Protein AF-A0A444X114-F1 (afdb_monomer)

Organism: Arachis hypogaea (NCBI:txid3818)

Mean predicted aligned error: 3.73 Å

Foldseek 3Di:
DDQQDQDLVNLQVVLVVQQVVQDWDWDDTPPDIWTHGNSDTPVNSPD

pLDDT: mean 90.62, std 10.31, range [48.59, 98.12]

Secondary structure (DSSP, 8-state):
----PPPHHHHHHHHHHHHHTT--EEEE-SS-EEEEETTEETTTT--

Structure (mmCIF, N/CA/C/O backbone):
data_AF-A0A444X114-F1
#
_entry.id   AF-A0A444X114-F1
#
loop_
_atom_site.group_PDB
_atom_site.id
_atom_site.type_symbol
_atom_site.label_atom_id
_atom_site.label_alt_id
_atom_site.label_comp_id
_atom_site.label_asym_id
_atom_site.label_entity_id
_atom_site.label_seq_id
_atom_site.pdbx_PDB_ins_code
_atom_site.Cartn_x
_atom_site.Cartn_y
_atom_site.Cartn_z
_atom_site.occupancy
_atom_site.B_iso_or_equiv
_ato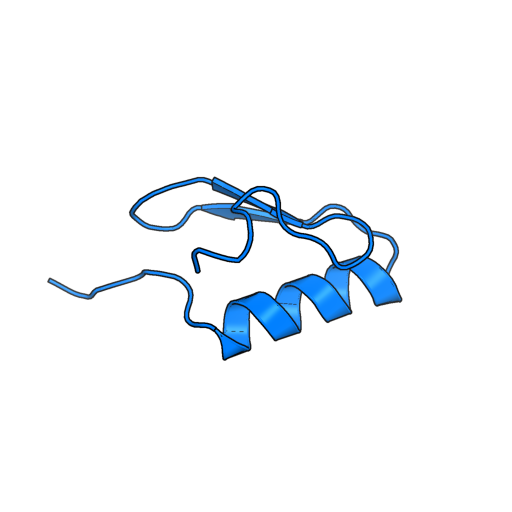m_site.auth_seq_id
_atom_site.auth_comp_id
_atom_site.auth_asym_id
_atom_site.auth_atom_id
_atom_site.pdbx_PDB_model_num
ATOM 1 N N . MET A 1 1 ? 20.416 -13.030 -6.229 1.00 48.59 1 MET A N 1
ATOM 2 C CA . MET A 1 1 ? 19.825 -11.839 -5.570 1.00 48.59 1 MET A CA 1
ATOM 3 C C . MET A 1 1 ? 18.306 -11.973 -5.591 1.00 48.59 1 MET A C 1
ATOM 5 O O . MET A 1 1 ? 17.766 -12.092 -6.678 1.00 48.59 1 MET A O 1
ATOM 9 N N . LYS A 1 2 ? 17.614 -11.996 -4.441 1.00 61.19 2 LYS A N 1
ATOM 10 C CA . LYS A 1 2 ? 16.138 -11.997 -4.414 1.00 61.19 2 LYS A CA 1
ATOM 11 C C . LYS A 1 2 ? 15.635 -10.550 -4.528 1.00 61.19 2 LYS A C 1
ATOM 13 O O . LYS A 1 2 ? 16.062 -9.699 -3.746 1.00 61.19 2 LYS A O 1
ATOM 18 N N . ASN A 1 3 ? 14.782 -10.258 -5.508 1.00 62.19 3 ASN A N 1
ATOM 19 C CA . ASN A 1 3 ? 14.114 -8.961 -5.638 1.00 62.19 3 ASN A CA 1
ATOM 20 C C . ASN A 1 3 ? 13.009 -8.861 -4.579 1.00 62.19 3 ASN A C 1
ATOM 22 O O . ASN A 1 3 ? 11.863 -9.197 -4.837 1.00 62.19 3 ASN A O 1
ATOM 26 N N . LEU A 1 4 ? 13.375 -8.427 -3.371 1.00 76.31 4 LEU A N 1
ATOM 27 C CA . LEU A 1 4 ? 12.471 -8.224 -2.229 1.00 76.31 4 LEU A CA 1
ATOM 28 C C . LEU A 1 4 ? 11.684 -6.902 -2.323 1.00 76.31 4 LEU A C 1
ATOM 30 O O . LEU A 1 4 ? 11.448 -6.254 -1.307 1.00 76.31 4 LEU A O 1
ATOM 34 N N . ARG A 1 5 ? 11.360 -6.448 -3.537 1.00 87.50 5 ARG A N 1
ATOM 35 C CA . ARG A 1 5 ? 10.483 -5.287 -3.718 1.00 87.50 5 ARG A CA 1
ATOM 36 C C . ARG A 1 5 ? 9.058 -5.721 -3.397 1.00 87.50 5 ARG A C 1
ATOM 38 O O . ARG A 1 5 ? 8.681 -6.854 -3.705 1.00 87.50 5 ARG A O 1
ATOM 45 N N . VAL A 1 6 ? 8.287 -4.842 -2.772 1.00 90.12 6 VAL A N 1
ATOM 46 C CA . VAL A 1 6 ? 6.861 -5.095 -2.572 1.00 90.12 6 VAL A CA 1
ATOM 47 C C . VAL A 1 6 ? 6.204 -5.256 -3.952 1.00 90.12 6 VAL A C 1
ATOM 49 O O . VAL A 1 6 ? 6.495 -4.514 -4.883 1.00 90.12 6 VAL A O 1
ATOM 52 N N . CYS A 1 7 ? 5.371 -6.281 -4.133 1.00 91.44 7 CYS A N 1
ATOM 53 C CA . CYS A 1 7 ? 4.569 -6.408 -5.351 1.00 91.44 7 CYS A CA 1
ATOM 54 C C . CYS A 1 7 ? 3.273 -5.595 -5.225 1.00 91.44 7 CYS A C 1
ATOM 56 O O . CYS A 1 7 ? 2.878 -5.212 -4.121 1.00 91.44 7 CYS A O 1
ATOM 58 N N . ALA A 1 8 ? 2.587 -5.372 -6.347 1.00 92.50 8 ALA A N 1
ATOM 59 C CA . ALA A 1 8 ? 1.336 -4.615 -6.384 1.00 92.50 8 ALA A CA 1
ATOM 60 C C . ALA A 1 8 ? 0.256 -5.188 -5.441 1.00 92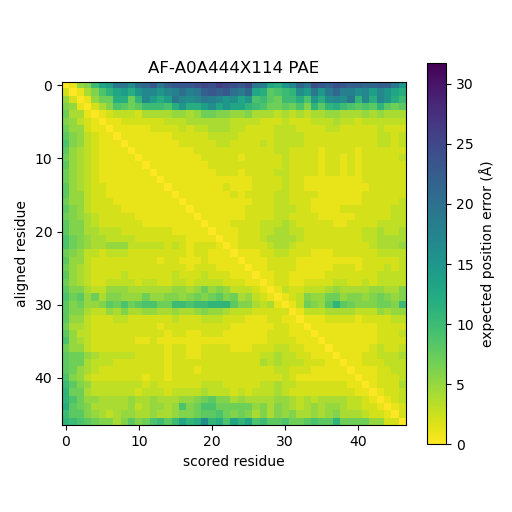.50 8 ALA A C 1
ATOM 62 O O . ALA A 1 8 ? -0.391 -4.428 -4.723 1.00 92.50 8 ALA A O 1
ATOM 63 N N . ASP A 1 9 ? 0.118 -6.516 -5.368 1.00 93.94 9 ASP A N 1
ATOM 64 C CA . ASP A 1 9 ? -0.888 -7.163 -4.515 1.00 93.94 9 ASP A CA 1
ATOM 65 C C . ASP A 1 9 ? -0.586 -6.982 -3.027 1.00 93.94 9 ASP A C 1
ATOM 67 O O . ASP A 1 9 ? -1.465 -6.602 -2.253 1.00 93.94 9 ASP A O 1
ATOM 71 N N . CYS A 1 10 ? 0.674 -7.176 -2.619 1.00 93.56 10 CYS A N 1
ATOM 72 C CA . CYS A 1 10 ? 1.102 -6.907 -1.248 1.00 93.56 10 CYS A CA 1
ATOM 73 C C . CYS A 1 10 ? 0.877 -5.435 -0.894 1.00 93.56 10 CYS A C 1
ATO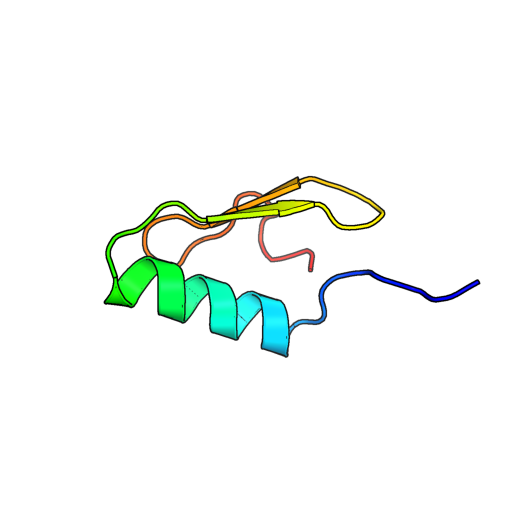M 75 O O . CYS A 1 10 ? 0.329 -5.132 0.164 1.00 93.56 10 CYS A O 1
ATOM 77 N N . HIS A 1 11 ? 1.246 -4.520 -1.793 1.00 95.56 11 HIS A N 1
ATOM 78 C CA . HIS A 1 11 ? 1.044 -3.087 -1.609 1.00 95.56 11 HIS A CA 1
ATOM 79 C C . HIS A 1 11 ? -0.435 -2.742 -1.373 1.00 95.56 11 HIS A C 1
ATOM 81 O O . HIS A 1 11 ? -0.774 -2.003 -0.445 1.00 95.56 11 HIS A O 1
ATOM 87 N N . MET A 1 12 ? -1.327 -3.322 -2.178 1.00 96.00 12 MET A N 1
ATOM 88 C CA . MET A 1 12 ? -2.771 -3.132 -2.066 1.00 96.00 12 MET A CA 1
ATOM 89 C C . MET A 1 12 ? -3.341 -3.749 -0.784 1.00 96.00 12 MET A C 1
ATOM 91 O O . MET A 1 12 ? -4.140 -3.106 -0.102 1.00 96.00 12 MET A O 1
ATOM 95 N N . ALA A 1 13 ? -2.889 -4.945 -0.403 1.00 96.88 13 ALA A N 1
ATOM 96 C CA . ALA A 1 13 ? -3.287 -5.578 0.850 1.00 96.88 13 ALA A CA 1
ATOM 97 C C . ALA A 1 13 ? -2.926 -4.698 2.056 1.00 96.88 13 ALA A C 1
ATOM 99 O O . ALA A 1 13 ? -3.770 -4.444 2.911 1.00 96.88 13 ALA A O 1
ATOM 100 N N . ILE A 1 14 ? -1.706 -4.155 2.099 1.00 96.38 14 ILE A N 1
ATOM 101 C CA . ILE A 1 14 ? -1.261 -3.313 3.217 1.00 96.38 14 ILE A CA 1
ATOM 102 C C . ILE A 1 14 ? -2.043 -1.994 3.272 1.00 96.38 14 ILE A C 1
ATOM 104 O O . ILE A 1 14 ? -2.422 -1.556 4.359 1.00 96.38 14 ILE A O 1
ATOM 108 N N . LYS A 1 15 ? -2.356 -1.383 2.120 1.00 96.75 15 LYS A N 1
ATOM 109 C CA . LYS A 1 15 ? -3.273 -0.233 2.059 1.00 96.75 15 LYS A CA 1
ATOM 110 C C . LYS A 1 15 ? -4.618 -0.568 2.708 1.00 96.75 15 LYS A C 1
ATOM 112 O O . LYS A 1 15 ? -5.071 0.165 3.585 1.00 96.75 15 LYS A O 1
ATOM 117 N N . LEU A 1 16 ? -5.239 -1.682 2.317 1.00 97.62 16 LEU A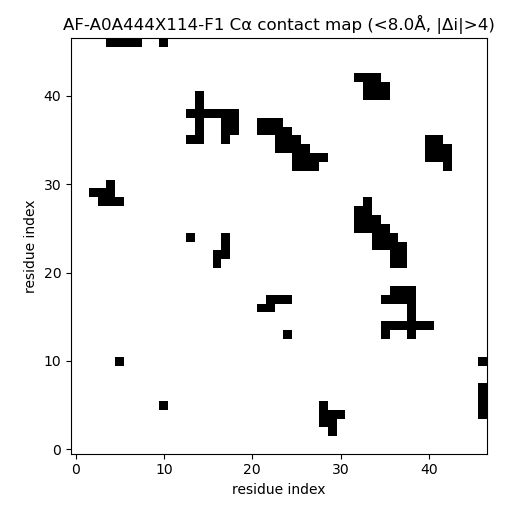 N 1
ATOM 118 C CA . LEU A 1 16 ? -6.522 -2.107 2.883 1.00 97.62 16 LEU A CA 1
ATOM 119 C C . LEU A 1 16 ? -6.424 -2.328 4.395 1.00 97.62 16 LEU A C 1
ATOM 121 O O . LEU A 1 16 ? -7.271 -1.824 5.127 1.00 97.62 16 LEU A O 1
ATOM 125 N N . ILE A 1 17 ? -5.366 -2.987 4.872 1.00 97.44 17 ILE A N 1
ATOM 126 C CA . ILE A 1 17 ? -5.125 -3.193 6.308 1.00 97.44 17 ILE A CA 1
ATOM 127 C C . ILE A 1 17 ? -5.009 -1.842 7.028 1.00 97.44 17 ILE A C 1
ATOM 129 O O . ILE A 1 17 ? -5.685 -1.624 8.031 1.00 97.44 17 ILE A O 1
ATOM 133 N N . SER A 1 18 ? -4.216 -0.905 6.500 1.00 97.88 18 SER A N 1
ATOM 134 C CA . SER A 1 18 ? -4.075 0.437 7.079 1.00 97.88 18 SER A CA 1
ATOM 135 C C . SER A 1 18 ? -5.416 1.175 7.174 1.00 97.88 18 SER A C 1
ATOM 137 O O . SER A 1 18 ? -5.675 1.839 8.175 1.00 97.88 18 SER A O 1
ATOM 139 N N . LYS A 1 19 ? -6.289 1.027 6.168 1.00 97.94 19 LYS A N 1
ATOM 140 C CA . LYS A 1 19 ? -7.628 1.633 6.148 1.00 97.94 19 LYS A CA 1
ATOM 141 C C . LYS A 1 19 ? -8.598 0.973 7.131 1.00 97.94 19 LYS A C 1
ATOM 143 O O . LYS A 1 19 ? -9.326 1.680 7.813 1.00 97.94 19 LYS A O 1
ATOM 148 N N . VAL A 1 20 ? -8.636 -0.359 7.181 1.00 98.12 20 VAL A N 1
ATOM 149 C CA . VAL A 1 20 ? -9.588 -1.117 8.016 1.00 98.12 20 VAL A CA 1
ATOM 150 C C . VAL A 1 20 ? -9.281 -0.949 9.499 1.00 98.12 20 VAL A C 1
ATOM 152 O O . VAL A 1 20 ? -10.198 -0.803 10.300 1.00 98.12 20 VAL A O 1
ATOM 155 N N . TYR A 1 21 ? -8.000 -0.959 9.863 1.00 97.44 21 TYR A N 1
ATOM 156 C CA . TYR A 1 21 ? -7.583 -0.870 11.261 1.00 97.44 21 TYR A CA 1
ATOM 157 C C . TYR A 1 21 ? -7.282 0.558 11.727 1.00 97.44 21 TYR A C 1
ATOM 159 O O . TYR A 1 21 ? -6.926 0.722 12.890 1.00 97.44 21 TYR A O 1
ATOM 167 N N . ASP A 1 22 ? -7.390 1.556 10.842 1.00 96.50 22 ASP A N 1
ATOM 168 C CA . ASP A 1 22 ? -6.959 2.943 11.074 1.00 96.50 22 ASP A CA 1
ATOM 169 C C . ASP A 1 22 ? -5.553 3.017 11.697 1.00 96.50 22 ASP A C 1
ATOM 171 O O . ASP A 1 22 ? -5.301 3.653 12.720 1.00 96.50 22 ASP A O 1
ATOM 175 N N . ARG A 1 23 ? -4.615 2.272 11.099 1.00 95.81 23 ARG A N 1
ATOM 176 C CA . ARG A 1 23 ? -3.231 2.171 11.579 1.00 95.81 23 ARG A CA 1
ATOM 177 C C . ARG A 1 23 ? -2.249 2.669 10.543 1.00 95.81 23 ARG A C 1
ATOM 179 O O . ARG A 1 23 ? -2.377 2.394 9.347 1.00 95.81 23 ARG A O 1
ATOM 186 N N . GLU A 1 24 ? -1.221 3.345 11.03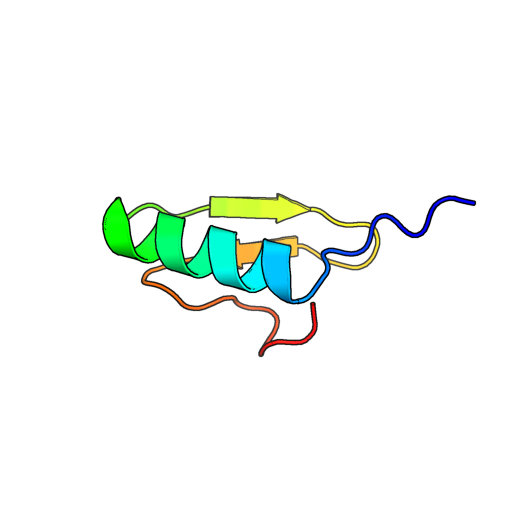8 1.00 96.81 24 GLU A N 1
ATOM 187 C CA . GLU A 1 24 ? -0.020 3.600 10.261 1.00 96.81 24 GLU A CA 1
ATOM 188 C C . GLU A 1 24 ? 0.836 2.331 10.218 1.00 96.81 24 GLU A C 1
ATOM 190 O O . GLU A 1 24 ? 1.133 1.726 11.250 1.00 96.81 24 GLU A O 1
ATOM 195 N N . ILE A 1 25 ? 1.211 1.913 9.011 1.00 97.19 25 ILE A N 1
ATOM 196 C CA . ILE A 1 25 ? 2.082 0.760 8.782 1.00 97.19 25 ILE A CA 1
ATOM 197 C C . ILE A 1 25 ? 3.292 1.257 8.003 1.00 97.19 25 ILE A C 1
ATOM 199 O O . ILE A 1 25 ? 3.145 1.836 6.929 1.00 97.19 25 ILE A O 1
ATOM 203 N N . VAL A 1 26 ? 4.491 1.019 8.530 1.00 95.75 26 VAL A N 1
ATOM 204 C CA . VAL A 1 26 ? 5.745 1.384 7.866 1.00 95.75 26 VAL A CA 1
ATOM 205 C C . VAL A 1 26 ? 6.487 0.113 7.493 1.00 95.75 26 VAL A C 1
ATOM 207 O O . VAL A 1 26 ? 6.818 -0.699 8.355 1.00 95.75 26 VAL A O 1
ATOM 210 N N . ILE A 1 27 ? 6.743 -0.067 6.200 1.00 93.25 27 ILE A N 1
ATOM 211 C CA . ILE A 1 27 ? 7.461 -1.229 5.672 1.00 93.25 27 ILE A CA 1
ATOM 212 C C . ILE A 1 27 ? 8.676 -0.749 4.902 1.00 93.25 27 ILE A C 1
ATOM 214 O O . ILE A 1 27 ? 8.606 0.194 4.117 1.00 93.25 27 ILE A O 1
ATOM 218 N N . ARG A 1 28 ? 9.801 -1.426 5.111 1.00 91.31 28 ARG A N 1
ATOM 219 C CA . ARG A 1 28 ? 11.025 -1.199 4.354 1.00 91.31 28 ARG A CA 1
ATOM 220 C C . ARG A 1 28 ? 11.199 -2.316 3.343 1.00 91.31 28 ARG A C 1
ATOM 222 O O . ARG A 1 28 ? 11.297 -3.479 3.728 1.00 91.31 28 ARG A O 1
ATOM 229 N N . ASP A 1 29 ? 11.296 -1.951 2.075 1.00 89.94 29 ASP A N 1
ATOM 230 C CA . ASP A 1 29 ? 11.785 -2.858 1.046 1.00 89.94 29 ASP A CA 1
ATOM 231 C C . ASP A 1 29 ? 13.236 -2.513 0.669 1.00 89.94 29 ASP A C 1
ATOM 233 O O . ASP A 1 29 ? 13.925 -1.740 1.342 1.00 89.94 29 ASP A O 1
ATOM 237 N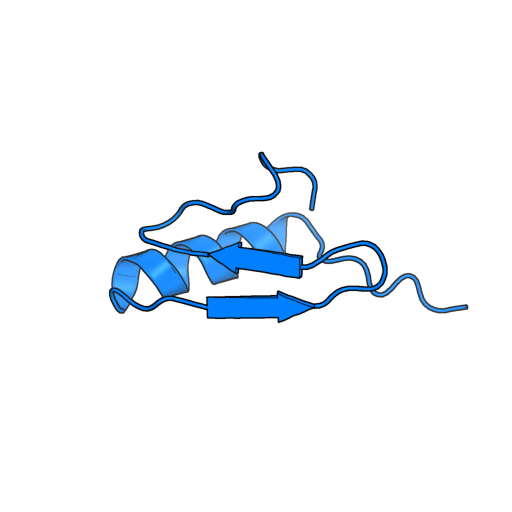 N . ARG A 1 30 ? 13.748 -3.121 -0.404 1.00 84.19 30 ARG A N 1
ATOM 238 C CA . ARG A 1 30 ? 15.125 -2.884 -0.861 1.00 84.19 30 ARG A CA 1
ATOM 239 C C . ARG A 1 30 ? 15.390 -1.465 -1.370 1.00 84.19 30 ARG A C 1
ATOM 241 O O . ARG A 1 30 ? 16.548 -1.062 -1.415 1.00 84.19 30 ARG A O 1
ATOM 248 N N . SER A 1 31 ? 14.364 -0.762 -1.836 1.00 82.94 31 SER A N 1
ATOM 249 C CA . SER A 1 31 ? 14.480 0.512 -2.544 1.00 82.94 31 SER A CA 1
ATOM 250 C C 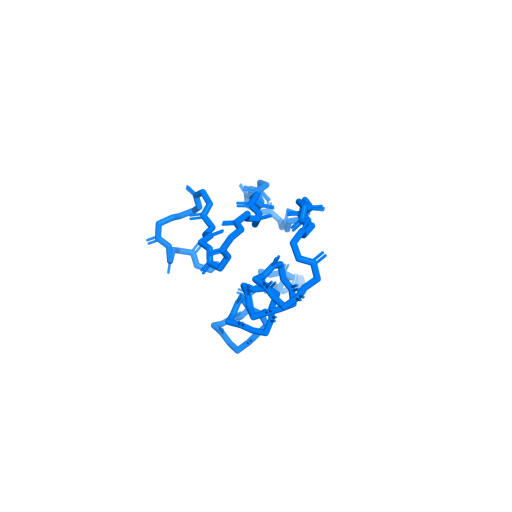. SER A 1 31 ? 14.064 1.706 -1.689 1.00 82.94 31 SER A C 1
ATOM 252 O O . SER A 1 31 ? 14.599 2.792 -1.898 1.00 82.94 31 SER A O 1
ATOM 254 N N . ARG A 1 32 ? 13.093 1.547 -0.783 1.00 89.19 32 ARG A N 1
ATOM 255 C CA . ARG A 1 32 ? 12.484 2.659 -0.040 1.00 89.19 32 ARG A CA 1
ATOM 256 C C . ARG A 1 32 ? 11.724 2.197 1.204 1.00 89.19 32 ARG A C 1
ATOM 258 O O . ARG A 1 32 ? 11.528 1.009 1.454 1.00 89.19 32 ARG A O 1
ATOM 26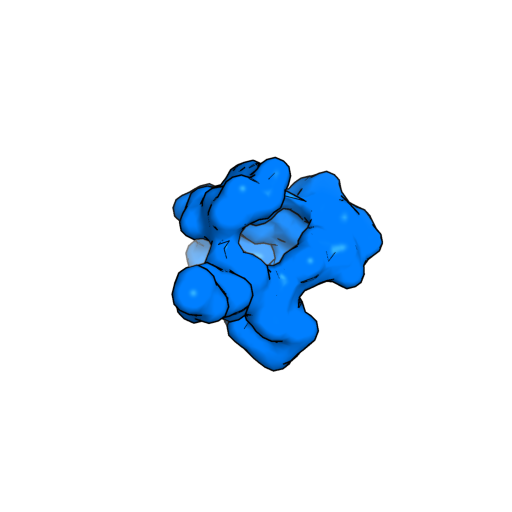5 N N . PHE A 1 33 ? 11.270 3.183 1.967 1.00 93.44 33 PHE A N 1
ATOM 266 C CA . PHE A 1 33 ? 10.225 3.003 2.964 1.00 93.44 33 PHE A CA 1
ATOM 267 C C . PHE A 1 33 ? 8.863 3.307 2.344 1.00 93.44 33 PHE A C 1
ATOM 269 O O . PHE A 1 33 ? 8.696 4.287 1.616 1.00 93.44 33 PHE A O 1
ATOM 276 N N . HIS A 1 34 ? 7.894 2.464 2.664 1.00 95.19 34 HIS A N 1
ATOM 277 C CA . HIS A 1 34 ? 6.492 2.608 2.319 1.00 95.19 34 HIS A CA 1
ATOM 278 C C . HIS A 1 34 ? 5.737 2.963 3.596 1.00 95.19 34 HIS A C 1
ATOM 280 O O . HIS A 1 34 ? 5.739 2.182 4.549 1.00 95.19 34 HIS A O 1
ATOM 286 N N . HIS A 1 35 ? 5.131 4.147 3.625 1.00 96.56 35 HIS A N 1
ATOM 287 C CA . HIS A 1 35 ? 4.304 4.598 4.742 1.00 96.56 35 HIS A CA 1
ATOM 288 C C . HIS A 1 35 ? 2.845 4.483 4.331 1.00 96.56 35 HIS A C 1
ATOM 290 O O . HIS A 1 35 ? 2.384 5.248 3.482 1.00 96.56 35 HIS A O 1
ATOM 296 N N . PHE A 1 36 ? 2.139 3.524 4.919 1.00 97.06 36 PHE A N 1
ATOM 297 C CA . PHE A 1 36 ? 0.731 3.278 4.662 1.00 97.06 36 PHE A CA 1
ATOM 298 C C . PHE A 1 36 ? -0.120 3.940 5.740 1.00 97.06 36 PHE A C 1
ATOM 300 O O . PHE A 1 36 ? 0.039 3.635 6.922 1.00 97.06 36 PHE A O 1
ATOM 307 N N . ARG A 1 37 ? -1.030 4.826 5.328 1.00 97.56 37 ARG A N 1
ATOM 308 C CA . ARG A 1 37 ? -1.982 5.505 6.214 1.00 97.56 37 ARG A CA 1
ATOM 309 C C . ARG A 1 37 ? -3.312 5.718 5.497 1.00 97.56 37 ARG A C 1
ATOM 311 O O . ARG A 1 37 ? -3.336 6.225 4.375 1.00 97.56 37 ARG A O 1
ATOM 318 N N . GLY A 1 38 ? -4.418 5.320 6.128 1.00 96.25 38 GLY A N 1
ATOM 319 C CA . GLY A 1 38 ? -5.774 5.551 5.614 1.00 96.25 38 GLY A CA 1
ATOM 320 C C . GLY A 1 38 ? -6.039 4.946 4.230 1.00 96.25 38 GLY A C 1
ATOM 321 O O . GLY A 1 38 ? -6.831 5.483 3.460 1.00 96.25 38 GLY A O 1
ATOM 322 N N . GLY A 1 39 ? -5.351 3.860 3.865 1.00 95.69 39 GLY A N 1
ATOM 323 C CA . GLY A 1 39 ? -5.492 3.250 2.537 1.00 95.69 39 GLY A CA 1
ATOM 324 C C . GLY A 1 39 ? -4.599 3.824 1.442 1.00 95.69 39 GLY A C 1
ATOM 325 O O . GLY A 1 39 ? -4.713 3.406 0.293 1.00 95.69 39 GLY A O 1
ATOM 326 N N . SER A 1 40 ? -3.691 4.738 1.775 1.00 96.00 40 SER A N 1
ATOM 327 C CA . SER A 1 40 ? -2.733 5.323 0.833 1.00 96.00 40 SER A CA 1
ATOM 328 C C . SER A 1 40 ? -1.302 4.992 1.232 1.00 96.00 40 SER A C 1
ATOM 330 O O . SER A 1 40 ? -1.037 4.766 2.407 1.00 96.00 40 SER A O 1
ATOM 332 N N . CYS A 1 41 ? -0.383 4.974 0.263 1.00 95.69 41 CYS A N 1
ATOM 333 C CA . CYS A 1 41 ? 1.050 4.801 0.506 1.00 95.69 41 CYS A CA 1
ATOM 334 C C . CYS A 1 41 ? 1.838 6.020 0.015 1.00 95.69 41 CYS A C 1
ATOM 336 O O . CYS A 1 41 ? 1.533 6.573 -1.044 1.00 95.69 41 CYS A O 1
ATOM 338 N N . SER A 1 42 ? 2.895 6.396 0.736 1.00 94.88 42 SER A N 1
ATOM 339 C CA . SER A 1 42 ? 3.802 7.492 0.368 1.00 94.88 42 SER A CA 1
ATOM 340 C C . SER A 1 42 ? 4.566 7.281 -0.947 1.00 94.88 42 SER A C 1
ATOM 342 O O . SER A 1 42 ? 5.093 8.240 -1.510 1.00 94.88 42 SER A O 1
ATOM 344 N N . CYS A 1 43 ? 4.624 6.054 -1.472 1.00 92.31 43 CYS A N 1
ATOM 345 C CA . CYS A 1 43 ? 5.391 5.723 -2.673 1.00 92.31 43 CYS A CA 1
ATOM 346 C C . CYS A 1 43 ? 4.709 6.128 -3.996 1.00 92.31 43 CYS A C 1
ATOM 348 O O . CYS A 1 43 ? 5.292 5.897 -5.054 1.00 92.31 43 CYS A O 1
ATOM 350 N N . LYS A 1 44 ? 3.503 6.723 -3.954 1.00 86.38 44 LYS A N 1
ATOM 351 C CA . LYS A 1 44 ? 2.685 7.078 -5.136 1.00 86.38 44 LYS A CA 1
ATOM 352 C C . LYS A 1 44 ? 2.398 5.883 -6.053 1.00 86.38 44 LYS A C 1
ATOM 354 O O . LYS A 1 44 ? 2.457 6.008 -7.271 1.00 86.38 44 LYS A O 1
ATOM 359 N N . ASP A 1 45 ? 2.155 4.721 -5.451 1.00 82.88 45 ASP A N 1
ATOM 360 C CA . ASP A 1 45 ? 1.908 3.460 -6.161 1.00 82.88 45 ASP A CA 1
ATOM 361 C C . ASP A 1 45 ? 3.078 2.949 -7.012 1.00 82.88 45 ASP A C 1
ATOM 363 O O . ASP A 1 45 ? 2.912 2.057 -7.834 1.00 82.88 45 ASP A O 1
ATOM 367 N N . TYR A 1 46 ? 4.292 3.429 -6.742 1.00 79.25 46 TYR A N 1
ATOM 368 C CA . TYR A 1 46 ? 5.507 2.697 -7.079 1.00 79.25 46 TYR A CA 1
ATOM 369 C C . TYR A 1 46 ? 5.764 1.659 -5.984 1.00 79.25 46 TYR A C 1
ATOM 371 O O . TYR A 1 46 ? 6.425 1.963 -4.986 1.00 79.25 46 TYR A O 1
ATOM 379 N N . TRP A 1 47 ? 5.192 0.469 -6.175 1.00 81.81 47 TRP A N 1
ATOM 38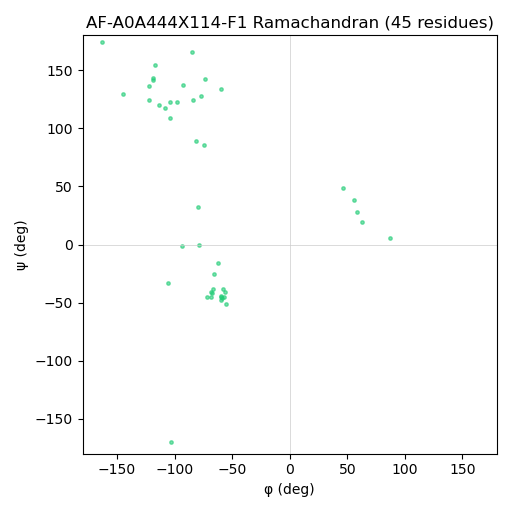0 C CA . TRP A 1 47 ? 5.455 -0.726 -5.370 1.00 81.81 47 TRP A CA 1
ATOM 381 C C . TRP A 1 47 ? 6.958 -1.027 -5.262 1.00 81.81 47 TRP A C 1
ATOM 383 O O . TRP A 1 47 ? 7.703 -0.856 -6.265 1.00 81.81 47 TRP A O 1
#

Radius of gyration: 10.19 Å; Cα contacts (8 Å, |Δi|>4): 66; chains: 1; bounding box: 29×20×19 Å

Sequence (47 aa):
MKNLRVCADCHMAIKLISKVYDREIVIRDRSRFHHFRGGSCSCKDYW

Solvent-accessible surface area (backbone atoms only — not comparable to full-atom values): 2784 Å² total; per-residue (Å²): 136,84,86,61,56,55,46,67,66,58,50,50,51,49,16,50,51,12,41,76,68,72,34,79,45,79,48,76,45,83,87,49,73,38,46,22,46,74,46,39,53,72,49,76,83,60,84

Nearest PDB structures (foldseek):
  7o4e-assembly1_A-2  TM=9.478E-01  e=3.565E-04  Arabidopsis thaliana
  7w86-assembly1_A  TM=8.974E-01  e=3.828E-04  Arabidopsis thaliana
  5ked-assembly1_D  TM=4.550E-01  e=7.055E+00  Klebsiella pneumoniae

InterPro domains:
  IPR032867 DYW domain [PF14432] (1-47)